Protein AF-A0A2M7YHX3-F1 (afdb_monomer)

pLDDT: mean 90.06, std 4.28, range [70.31, 94.19]

Mean predicted aligned error: 3.86 Å

Radius of gyration: 11.16 Å; Cα contacts (8 Å, |Δi|>4): 80; chains: 1; bounding box: 27×20×26 Å

InterPro domains:
  IPR013545 Type II secretion system protein GspG, C-terminal [PF08334] (8-49)
  IPR045584 Pilin-like [SSF54523] (6-49)

Foldseek 3Di:
DADPNFDADPCRFGWDKDPPDDPDPPDRIKTWACAPVRDPPDPRIDIPD

Organism: NCBI:txid2014289

Structure (mmCIF, N/CA/C/O backbone):
data_AF-A0A2M7YHX3-F1
#
_entry.id   AF-A0A2M7YHX3-F1
#
loop_
_atom_site.group_PDB
_atom_site.id
_atom_site.type_symbol
_atom_site.label_atom_id
_atom_site.label_alt_id
_atom_site.label_comp_id
_atom_site.label_asym_id
_atom_site.label_entity_id
_atom_site.label_seq_id
_atom_site.pdbx_PDB_ins_code
_atom_site.Cartn_x
_atom_site.Cartn_y
_atom_site.Cartn_z
_atom_site.occupancy
_atom_site.B_iso_or_equiv
_atom_site.auth_seq_id
_atom_site.auth_comp_id
_atom_site.auth_asym_id
_atom_site.auth_atom_id
_atom_site.pdbx_PDB_model_num
ATOM 1 N N . ASP A 1 1 ? -9.507 -4.225 10.904 1.00 70.31 1 ASP A N 1
ATOM 2 C CA . ASP A 1 1 ? -10.903 -4.372 11.375 1.00 70.31 1 ASP A CA 1
ATOM 3 C C . ASP A 1 1 ? -11.835 -4.379 10.155 1.00 70.31 1 ASP A C 1
ATOM 5 O O . ASP A 1 1 ? -11.354 -4.118 9.055 1.00 70.31 1 ASP A O 1
ATOM 9 N N . LEU A 1 2 ? -13.112 -4.739 10.285 1.00 79.81 2 LEU A N 1
ATOM 10 C CA . LEU A 1 2 ? -14.096 -4.691 9.194 1.00 79.81 2 LEU A CA 1
ATOM 11 C C . LEU A 1 2 ? -15.123 -3.597 9.490 1.00 79.81 2 LEU A C 1
ATOM 13 O O . LEU A 1 2 ? -15.926 -3.728 10.409 1.00 79.81 2 LEU A O 1
ATOM 17 N N . LYS A 1 3 ? -15.141 -2.536 8.678 1.00 81.31 3 LYS A N 1
ATOM 18 C CA . LYS A 1 3 ? -16.101 -1.431 8.808 1.00 81.31 3 LYS A CA 1
ATOM 19 C C . LYS A 1 3 ? -16.897 -1.308 7.519 1.00 81.31 3 LYS A C 1
ATOM 21 O O . LYS A 1 3 ? -16.333 -1.128 6.446 1.00 81.31 3 LYS A O 1
ATOM 26 N N . ASN A 1 4 ? -18.219 -1.446 7.619 1.00 83.12 4 ASN A N 1
ATOM 27 C CA . ASN A 1 4 ? -19.146 -1.409 6.479 1.00 83.12 4 ASN A CA 1
ATOM 28 C C . ASN A 1 4 ? -18.795 -2.395 5.343 1.00 83.12 4 ASN A C 1
ATOM 30 O O . ASN A 1 4 ? -19.025 -2.103 4.175 1.00 83.12 4 ASN A O 1
ATOM 34 N N . GLY A 1 5 ? -18.226 -3.557 5.682 1.00 84.62 5 GLY A N 1
ATOM 35 C CA . GLY A 1 5 ? -17.798 -4.564 4.702 1.00 84.62 5 GLY A CA 1
ATOM 36 C C . GLY A 1 5 ? -16.432 -4.300 4.060 1.00 84.62 5 GLY A C 1
ATOM 37 O O . GLY A 1 5 ? -15.967 -5.138 3.294 1.00 84.62 5 GLY A O 1
ATOM 38 N N . ASN A 1 6 ? -15.768 -3.195 4.408 1.00 86.19 6 ASN A N 1
ATOM 39 C CA . ASN A 1 6 ? -14.410 -2.893 3.970 1.00 86.19 6 ASN A CA 1
ATOM 40 C C . ASN A 1 6 ? -13.400 -3.306 5.040 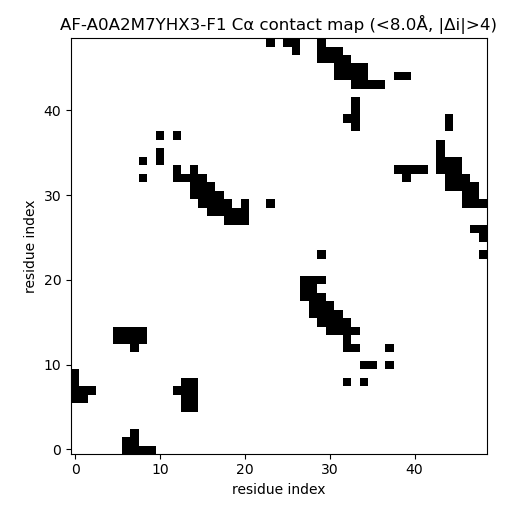1.00 86.19 6 ASN A C 1
ATOM 42 O O . ASN A 1 6 ? -13.621 -3.084 6.235 1.00 86.19 6 ASN A O 1
ATOM 46 N N . PHE A 1 7 ? -12.271 -3.866 4.607 1.00 89.00 7 PHE A N 1
ATOM 47 C CA . PHE A 1 7 ? -11.112 -4.008 5.479 1.00 89.00 7 PHE A CA 1
ATOM 48 C C . PHE A 1 7 ? -10.540 -2.621 5.751 1.00 89.00 7 PHE A C 1
ATOM 50 O O . PHE A 1 7 ? -10.162 -1.907 4.821 1.00 89.00 7 PHE A O 1
ATOM 57 N N . ILE A 1 8 ? -10.487 -2.265 7.028 1.00 92.94 8 ILE A N 1
ATOM 58 C CA . ILE A 1 8 ? -9.885 -1.024 7.497 1.00 92.94 8 ILE A CA 1
ATOM 59 C C . ILE A 1 8 ? -8.614 -1.305 8.288 1.00 92.94 8 ILE A C 1
ATOM 61 O O . ILE A 1 8 ? -8.510 -2.312 9.008 1.00 92.94 8 ILE A O 1
ATOM 65 N N . ASP A 1 9 ? -7.660 -0.404 8.131 1.00 90.56 9 ASP A N 1
ATOM 66 C CA . ASP A 1 9 ? -6.419 -0.361 8.883 1.00 90.56 9 ASP A CA 1
ATOM 67 C C . ASP A 1 9 ? -6.650 0.163 10.321 1.00 90.56 9 ASP A C 1
ATOM 69 O O . ASP A 1 9 ? -7.780 0.513 10.691 1.00 90.56 9 ASP A O 1
ATOM 73 N N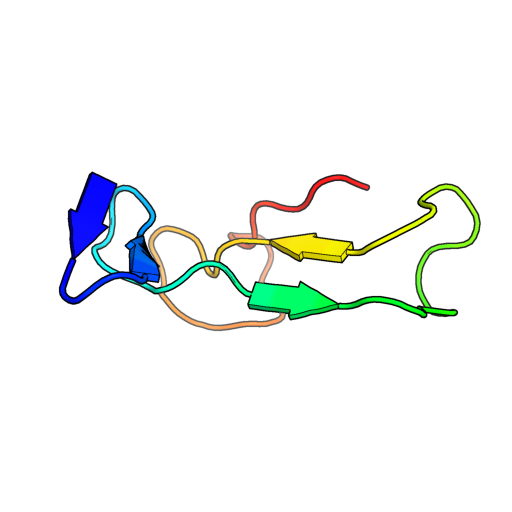 . PRO A 1 10 ? -5.613 0.175 11.180 1.00 91.75 10 PRO A N 1
ATOM 74 C CA . PRO A 1 10 ? -5.722 0.685 12.548 1.00 91.75 10 PRO A CA 1
ATOM 75 C C . PRO A 1 10 ? -6.101 2.170 12.662 1.00 91.75 10 PRO A C 1
ATOM 77 O O . PRO A 1 10 ? -6.498 2.600 13.743 1.00 91.75 10 PRO A O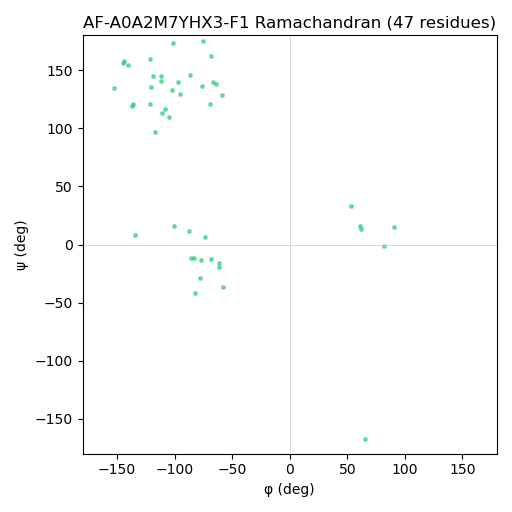 1
ATOM 80 N N . TRP A 1 11 ? -5.989 2.940 11.578 1.00 91.19 11 TRP A N 1
ATOM 81 C CA . TRP A 1 11 ? -6.299 4.371 11.515 1.00 91.19 11 TRP A CA 1
ATOM 82 C C . TRP A 1 11 ? -7.677 4.637 10.894 1.00 91.19 11 TRP A C 1
ATOM 84 O O . TRP A 1 11 ? -7.997 5.762 10.521 1.00 91.19 11 TRP A O 1
ATOM 94 N N . GLU A 1 12 ? -8.518 3.602 10.816 1.00 90.19 12 GLU A N 1
ATOM 95 C CA . GLU A 1 12 ? -9.860 3.632 10.227 1.00 90.19 12 GLU A CA 1
ATOM 96 C C . GLU A 1 12 ? -9.899 3.995 8.733 1.00 90.19 12 GLU A C 1
ATOM 98 O O . GLU A 1 12 ? -10.972 4.282 8.189 1.00 90.19 12 GLU A O 1
ATOM 103 N N . CYS A 1 13 ? -8.759 3.925 8.049 1.00 90.12 13 CYS A N 1
ATOM 10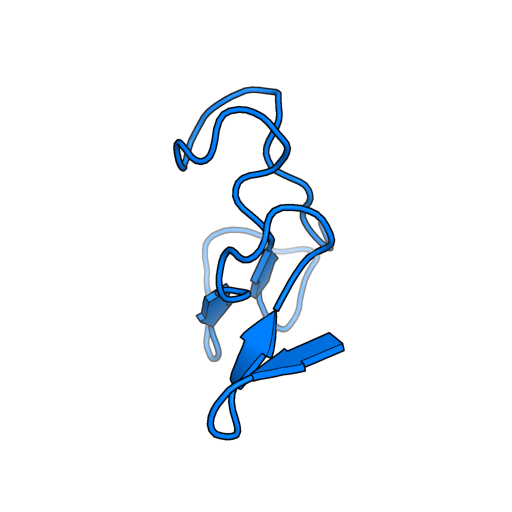4 C CA . CYS A 1 13 ? -8.670 4.088 6.609 1.00 90.12 13 CYS A CA 1
ATOM 105 C C . CYS A 1 13 ? -8.901 2.743 5.911 1.00 90.12 13 CYS A C 1
ATOM 107 O O . CYS A 1 13 ? -8.584 1.673 6.428 1.00 90.12 13 CYS A O 1
ATOM 109 N N . SER A 1 14 ? -9.528 2.774 4.733 1.00 91.50 14 SER A N 1
ATOM 110 C CA . SER A 1 14 ? -9.762 1.549 3.959 1.00 91.50 14 SER A CA 1
ATOM 111 C C . SER A 1 14 ? -8.469 1.105 3.286 1.00 91.50 14 SER A C 1
ATOM 113 O O . SER A 1 14 ? -7.783 1.926 2.680 1.00 91.50 14 SER A O 1
ATOM 115 N N . TYR A 1 15 ? -8.175 -0.194 3.330 1.00 91.38 15 TYR A N 1
ATOM 116 C CA . TYR A 1 15 ? -7.088 -0.742 2.524 1.00 91.38 15 TYR A CA 1
ATOM 117 C C . TYR A 1 15 ? -7.405 -0.590 1.037 1.00 91.38 15 TYR A C 1
ATOM 119 O O . TYR A 1 15 ? -8.521 -0.860 0.586 1.00 91.38 15 TYR A O 1
ATOM 127 N N . SER A 1 16 ? -6.392 -0.215 0.268 1.00 91.94 16 SER A N 1
ATOM 128 C CA . SER A 1 16 ? -6.470 -0.149 -1.183 1.00 91.94 16 SER A CA 1
ATOM 129 C C . SER A 1 16 ? -5.940 -1.439 -1.784 1.00 91.94 16 SER A C 1
ATOM 131 O O . SER A 1 16 ? -4.847 -1.885 -1.447 1.00 91.94 16 SER A O 1
ATOM 133 N N . TYR A 1 17 ? -6.717 -2.038 -2.684 1.00 92.38 17 TYR A N 1
ATOM 134 C CA . TYR A 1 17 ? -6.357 -3.264 -3.389 1.00 92.38 17 TYR A CA 1
ATOM 135 C C . TYR A 1 17 ? -6.335 -3.030 -4.897 1.00 92.38 17 TYR A C 1
ATOM 137 O O . TYR A 1 17 ? -7.264 -2.441 -5.453 1.00 92.38 17 TYR A O 1
ATOM 145 N N . LYS A 1 18 ? -5.304 -3.543 -5.573 1.00 93.69 18 LYS A N 1
ATOM 146 C CA . LYS A 1 18 ? -5.166 -3.457 -7.027 1.00 93.69 18 LYS A CA 1
ATOM 147 C C . LYS A 1 18 ? -4.725 -4.786 -7.622 1.00 93.69 18 LYS A C 1
ATOM 149 O O . LYS A 1 18 ? -3.643 -5.295 -7.330 1.00 93.69 18 LYS A O 1
ATOM 154 N N . TYR A 1 19 ? -5.555 -5.311 -8.515 1.00 92.50 19 TYR A N 1
ATOM 155 C CA . TYR A 1 19 ? -5.229 -6.432 -9.384 1.00 92.50 19 TYR A CA 1
ATOM 156 C C . TYR A 1 19 ? -6.052 -6.341 -10.680 1.00 92.50 19 TYR A C 1
ATOM 158 O O . TYR A 1 19 ? -7.261 -6.111 -10.601 1.00 92.50 19 TYR A O 1
ATOM 166 N N . PRO A 1 20 ? -5.449 -6.551 -11.863 1.00 93.56 20 PRO A N 1
ATOM 167 C CA . PRO A 1 20 ? -4.011 -6.696 -12.100 1.00 93.56 20 PRO A CA 1
ATOM 168 C C . PRO A 1 20 ? -3.253 -5.377 -11.861 1.00 93.56 20 PRO A C 1
ATOM 170 O O . PRO A 1 20 ? -3.846 -4.299 -11.831 1.00 93.56 20 PRO A O 1
ATOM 173 N N . GLN A 1 21 ? -1.936 -5.463 -11.685 1.00 92.56 21 GLN A N 1
ATOM 174 C CA . GLN A 1 21 ? -1.069 -4.309 -11.440 1.00 92.56 21 GLN A CA 1
ATOM 175 C C . GLN A 1 21 ? 0.256 -4.462 -12.205 1.00 92.56 21 GLN A C 1
ATOM 177 O O . GLN A 1 21 ? 0.660 -5.583 -12.514 1.00 92.56 21 GLN A O 1
ATOM 182 N N . SER A 1 22 ? 0.917 -3.348 -12.518 1.00 92.69 22 SER A N 1
ATOM 183 C CA . SER A 1 22 ? 2.186 -3.321 -13.265 1.00 92.69 22 SER A CA 1
ATOM 184 C C . SER A 1 22 ? 3.241 -2.390 -12.657 1.00 92.69 22 SER A C 1
ATOM 186 O O . SER A 1 22 ? 4.252 -2.115 -13.294 1.00 92.69 22 SER A O 1
ATOM 188 N N . GLU A 1 23 ? 2.980 -1.856 -11.468 1.00 91.44 23 GLU A N 1
ATOM 189 C CA . GLU A 1 23 ? 3.833 -0.885 -10.777 1.00 91.44 23 GLU A CA 1
ATOM 190 C C . GLU A 1 23 ? 4.970 -1.586 -10.028 1.00 91.44 23 GLU A C 1
ATOM 192 O O . GLU A 1 23 ? 6.120 -1.163 -10.115 1.00 91.44 23 GLU A O 1
ATOM 197 N N . HIS A 1 24 ? 4.671 -2.711 -9.371 1.00 90.31 24 HIS A N 1
ATOM 198 C CA . HIS A 1 24 ? 5.634 -3.465 -8.567 1.00 90.31 24 HIS A CA 1
ATOM 199 C C . HIS A 1 24 ? 5.849 -4.860 -9.144 1.00 90.31 24 HIS A C 1
ATOM 201 O O . HIS A 1 24 ? 5.078 -5.779 -8.890 1.00 90.31 24 HIS A O 1
ATOM 207 N N . LEU A 1 25 ? 6.901 -5.035 -9.946 1.00 89.75 25 LEU A N 1
ATOM 208 C CA . LEU A 1 25 ? 7.146 -6.275 -10.704 1.00 89.75 25 LEU A CA 1
ATOM 209 C C . LEU A 1 25 ? 7.347 -7.526 -9.824 1.00 89.75 25 LEU A C 1
ATOM 211 O O . LEU A 1 25 ? 7.212 -8.645 -10.313 1.00 89.75 25 LEU A O 1
ATOM 215 N N . ASN A 1 26 ? 7.676 -7.345 -8.544 1.00 90.81 26 ASN A N 1
ATOM 216 C CA . ASN A 1 26 ? 7.847 -8.403 -7.546 1.00 90.81 26 ASN A CA 1
ATOM 217 C C . ASN A 1 26 ? 6.536 -8.832 -6.862 1.00 90.81 26 ASN A C 1
ATOM 219 O O . ASN A 1 26 ? 6.525 -9.855 -6.180 1.00 90.81 26 ASN A O 1
ATOM 223 N N . ALA A 1 27 ? 5.441 -8.090 -7.041 1.00 92.00 27 ALA A N 1
ATOM 224 C CA . ALA A 1 27 ? 4.149 -8.385 -6.436 1.00 92.00 27 ALA A CA 1
ATOM 225 C C . ALA A 1 27 ? 3.128 -8.797 -7.508 1.00 92.00 27 ALA A C 1
ATOM 227 O O . ALA A 1 27 ? 3.067 -8.225 -8.589 1.00 92.00 27 ALA A O 1
ATOM 228 N N . ALA A 1 28 ? 2.276 -9.786 -7.237 1.00 93.25 28 ALA A N 1
ATOM 229 C CA . ALA A 1 28 ? 1.198 -10.138 -8.172 1.00 93.25 28 ALA A CA 1
ATOM 230 C C . ALA A 1 28 ? 0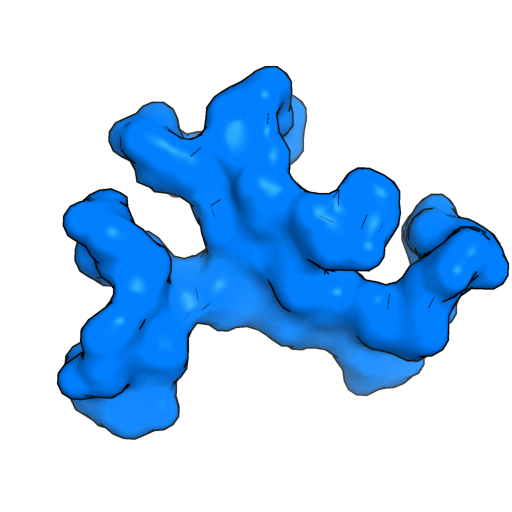.017 -9.151 -8.096 1.00 93.25 28 ALA A C 1
ATOM 232 O O . ALA A 1 28 ? -0.688 -8.936 -9.079 1.00 93.25 28 ALA A O 1
ATOM 233 N N . TYR A 1 29 ? -0.188 -8.559 -6.922 1.00 93.81 29 TYR A N 1
ATOM 234 C CA . TYR A 1 29 ? -1.239 -7.603 -6.591 1.00 93.81 29 TYR A CA 1
ATOM 235 C C . TYR A 1 29 ? -0.674 -6.560 -5.626 1.00 93.81 29 TYR A C 1
ATOM 237 O O . TYR A 1 29 ? 0.299 -6.838 -4.920 1.00 93.81 29 TYR A O 1
ATOM 245 N N . LEU A 1 30 ? -1.312 -5.394 -5.578 1.00 93.44 30 LEU A N 1
ATOM 246 C CA . LEU A 1 30 ? -1.011 -4.367 -4.586 1.00 93.44 30 LEU A CA 1
ATOM 247 C C . LEU A 1 30 ? -2.080 -4.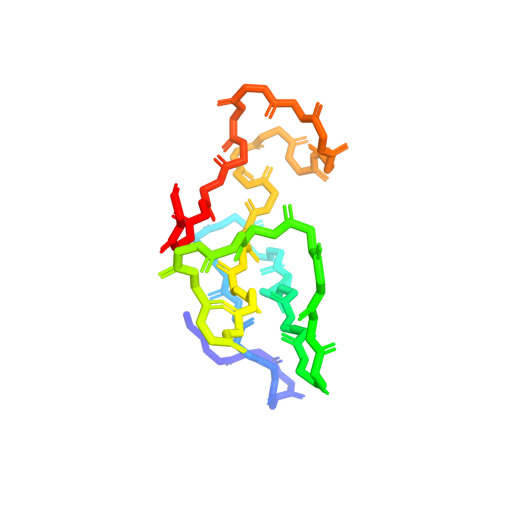398 -3.504 1.00 93.44 30 LEU A C 1
ATOM 249 O O . LEU A 1 30 ? -3.273 -4.447 -3.807 1.00 93.44 30 LEU A O 1
ATOM 253 N N . LEU A 1 31 ? -1.643 -4.368 -2.255 1.00 93.81 31 LEU A N 1
ATOM 254 C CA . LEU A 1 31 ? -2.467 -4.136 -1.085 1.00 93.81 31 LEU A CA 1
ATOM 255 C C . LEU A 1 31 ? -1.707 -3.176 -0.172 1.00 93.81 31 LEU A C 1
ATOM 257 O O . LEU A 1 31 ? -0.603 -3.503 0.264 1.00 93.81 31 LEU A O 1
ATOM 261 N N . TYR A 1 32 ? -2.287 -2.011 0.100 1.00 93.81 32 TYR A N 1
ATOM 262 C CA . TYR A 1 32 ? -1.634 -0.981 0.905 1.00 93.81 32 TYR A CA 1
ATOM 263 C C . TYR A 1 32 ? -2.613 -0.197 1.787 1.00 93.81 32 TYR A C 1
ATOM 265 O O . TYR A 1 32 ? -3.815 -0.140 1.510 1.00 93.81 32 TYR A O 1
ATOM 273 N N . SER A 1 33 ? -2.089 0.375 2.869 1.00 94.19 33 SER A N 1
ATOM 274 C CA . SER A 1 33 ? -2.757 1.307 3.787 1.00 94.19 33 SER A CA 1
ATOM 275 C C . SER A 1 33 ? -2.009 2.635 3.767 1.00 94.19 33 SER A C 1
ATOM 277 O O . SER A 1 33 ? -0.783 2.630 3.682 1.00 94.19 33 SER A O 1
ATOM 279 N N . ASN A 1 34 ? -2.748 3.740 3.891 1.00 93.06 34 ASN A N 1
ATOM 280 C CA . ASN A 1 34 ? -2.189 5.094 3.932 1.00 93.06 34 ASN A CA 1
ATOM 281 C C . ASN A 1 34 ? -1.496 5.424 5.268 1.00 93.06 34 ASN A C 1
ATOM 283 O O . ASN A 1 34 ? -1.180 6.577 5.525 1.00 93.06 34 ASN A O 1
ATOM 287 N N . GLY A 1 35 ? -1.359 4.454 6.174 1.00 92.44 35 GLY A N 1
ATOM 288 C CA . GLY A 1 35 ? -0.662 4.675 7.429 1.00 92.44 35 GLY A CA 1
ATOM 289 C C . GLY A 1 35 ? -1.341 5.682 8.375 1.00 92.44 35 GLY A C 1
ATOM 290 O O . GLY A 1 35 ? -2.509 6.054 8.204 1.00 92.44 35 GLY A O 1
ATOM 291 N N . PRO A 1 36 ? -0.608 6.105 9.418 1.00 93.31 36 PRO A N 1
ATOM 292 C CA . PRO A 1 36 ? -1.051 7.107 10.384 1.00 93.31 36 PRO A CA 1
ATOM 293 C C . PRO A 1 36 ? -1.417 8.470 9.797 1.00 93.31 36 PRO A C 1
ATOM 295 O O . PRO A 1 36 ? -2.330 9.118 10.317 1.00 93.31 36 PRO A O 1
ATOM 298 N N . ASP A 1 37 ? -0.698 8.931 8.771 1.00 92.12 37 ASP A N 1
ATOM 299 C CA . ASP A 1 37 ? -0.918 10.254 8.177 1.00 92.12 37 ASP A CA 1
ATOM 300 C C . ASP A 1 37 ? -2.152 10.311 7.257 1.00 92.12 37 ASP A C 1
ATOM 302 O O . ASP A 1 37 ? -2.651 11.400 6.964 1.00 92.12 37 ASP A O 1
ATOM 306 N N . MET A 1 38 ? -2.692 9.143 6.884 1.00 89.31 38 MET A N 1
ATOM 307 C CA . MET A 1 38 ? -3.844 8.951 6.001 1.00 89.31 38 MET A CA 1
ATOM 308 C C . MET A 1 38 ? -3.643 9.496 4.576 1.00 89.31 38 MET A C 1
ATOM 310 O O . MET A 1 38 ? -4.611 9.589 3.808 1.00 89.31 38 MET A O 1
ATOM 314 N N . ILE A 1 39 ? -2.411 9.826 4.182 1.00 89.44 39 ILE A N 1
ATOM 315 C CA . ILE A 1 39 ? -2.076 10.410 2.884 1.00 89.44 39 ILE A CA 1
ATOM 316 C C . ILE A 1 39 ? -1.347 9.366 2.045 1.00 89.44 39 ILE A C 1
ATOM 318 O O . ILE A 1 39 ? -0.232 8.974 2.340 1.00 89.44 39 ILE A O 1
ATOM 322 N N . PHE A 1 40 ? -1.957 8.982 0.927 1.00 87.38 40 PHE A N 1
ATOM 323 C CA . PHE A 1 40 ? -1.309 8.084 -0.024 1.00 87.38 40 PHE A CA 1
ATOM 324 C C . PHE A 1 40 ? -0.095 8.739 -0.701 1.0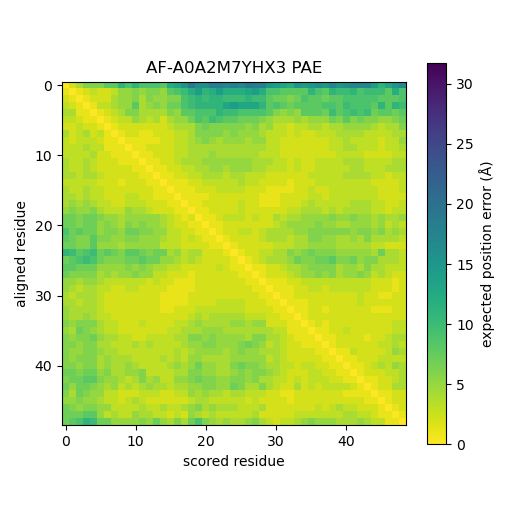0 87.38 40 PHE A C 1
ATOM 326 O O . PHE A 1 40 ? -0.163 9.888 -1.152 1.00 87.38 40 PHE A O 1
ATOM 333 N N . GLY A 1 41 ? 0.969 7.962 -0.873 1.00 85.00 41 GLY A N 1
ATOM 334 C CA . GLY A 1 41 ? 2.207 8.329 -1.551 1.00 85.00 41 GLY A CA 1
ATOM 335 C C . GLY A 1 41 ? 3.266 8.922 -0.624 1.00 85.00 41 GLY A C 1
ATOM 336 O O . GLY A 1 41 ? 4.200 9.560 -1.118 1.00 85.00 41 GLY A O 1
ATOM 337 N N . THR A 1 42 ? 3.115 8.763 0.691 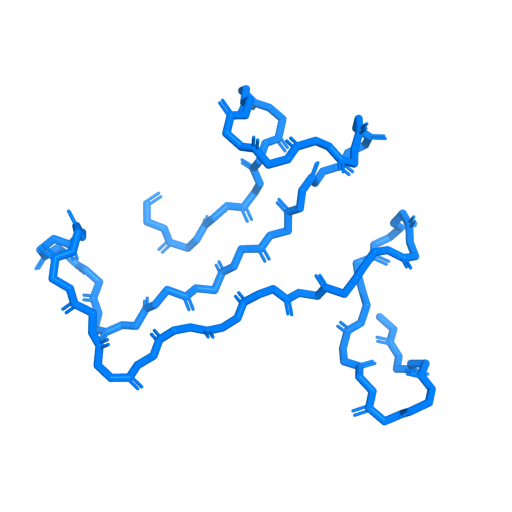1.00 89.88 42 THR A N 1
ATOM 338 C CA . THR A 1 42 ? 4.094 9.207 1.690 1.00 89.88 42 THR A CA 1
ATOM 339 C C . THR A 1 42 ? 4.932 8.031 2.192 1.00 89.88 42 THR A C 1
ATOM 341 O O . THR A 1 42 ? 4.702 6.873 1.851 1.00 89.88 42 THR A O 1
ATOM 344 N N . GLU A 1 43 ? 5.952 8.327 2.998 1.00 90.19 43 GLU A N 1
ATOM 345 C CA . GLU A 1 43 ? 6.789 7.294 3.624 1.00 90.19 43 GLU A CA 1
ATOM 346 C C . GLU A 1 43 ? 6.036 6.469 4.686 1.00 90.19 43 GLU A C 1
ATOM 348 O O . GLU A 1 43 ? 6.539 5.428 5.107 1.00 90.19 43 GLU A O 1
ATOM 353 N N . ASP A 1 44 ? 4.852 6.923 5.107 1.00 89.69 44 ASP A N 1
ATOM 354 C CA . ASP A 1 44 ? 4.006 6.265 6.110 1.00 89.69 44 ASP A CA 1
ATOM 355 C C . ASP A 1 44 ? 3.128 5.152 5.503 1.00 89.69 44 ASP A C 1
ATOM 357 O O . ASP A 1 44 ? 2.557 4.347 6.246 1.00 89.69 44 ASP A O 1
ATOM 361 N N . ASP A 1 45 ? 3.043 5.073 4.167 1.00 90.00 45 ASP A N 1
ATOM 362 C CA . ASP A 1 45 ? 2.307 4.028 3.459 1.00 90.00 45 ASP A CA 1
ATOM 363 C C . ASP A 1 45 ? 2.838 2.634 3.823 1.00 90.00 45 ASP A C 1
ATOM 365 O O . ASP A 1 45 ? 4.025 2.318 3.692 1.00 90.00 45 ASP A O 1
ATOM 369 N N . ILE A 1 46 ? 1.928 1.741 4.209 1.00 92.19 46 ILE A N 1
ATOM 370 C CA . ILE A 1 46 ? 2.255 0.347 4.513 1.00 92.19 46 ILE A CA 1
ATOM 371 C C . ILE A 1 46 ? 1.773 -0.524 3.365 1.00 92.19 46 ILE A C 1
ATOM 373 O O . ILE A 1 46 ? 0.570 -0.731 3.190 1.00 92.19 46 ILE A O 1
ATOM 377 N N . ALA A 1 47 ? 2.724 -1.066 2.612 1.00 91.44 47 ALA A N 1
ATOM 378 C CA . ALA A 1 47 ? 2.490 -1.810 1.386 1.00 91.44 47 ALA A CA 1
ATOM 379 C C . ALA A 1 47 ? 3.049 -3.242 1.437 1.00 91.44 47 ALA A C 1
ATOM 381 O O . ALA A 1 47 ? 3.922 -3.567 2.240 1.00 91.44 47 ALA A O 1
ATOM 382 N N . ASN A 1 48 ? 2.534 -4.122 0.572 1.00 90.19 48 ASN A N 1
ATOM 383 C CA . ASN A 1 48 ? 2.953 -5.526 0.491 1.00 90.19 48 ASN A CA 1
ATOM 384 C C . ASN A 1 48 ? 4.160 -5.786 -0.433 1.00 90.19 48 ASN A C 1
ATOM 386 O O . ASN A 1 48 ? 4.407 -6.949 -0.771 1.00 90.19 48 ASN A O 1
ATOM 390 N N . TRP A 1 49 ? 4.860 -4.742 -0.874 1.00 87.44 49 TRP A N 1
ATOM 391 C CA . TRP A 1 49 ? 5.994 -4.817 -1.798 1.00 87.44 49 TRP A CA 1
ATOM 392 C C . TRP A 1 49 ? 7.231 -4.108 -1.260 1.00 87.44 49 TRP A C 1
ATOM 394 O O . TRP A 1 49 ? 7.086 -3.239 -0.373 1.00 87.44 49 TRP A O 1
#

Sequence (49 aa):
DLKNGNFIDPWECSYSYKYPQSEHLNAAYLLYSNGPDMIFGTEDDIANW

Secondary structure (DSSP, 8-state):
-EETTEEB-TTSPBPEEESS--S-TT-SSEEEE-TTTT-TTSTT-EE--

Solvent-accessible surface area (backbone atoms only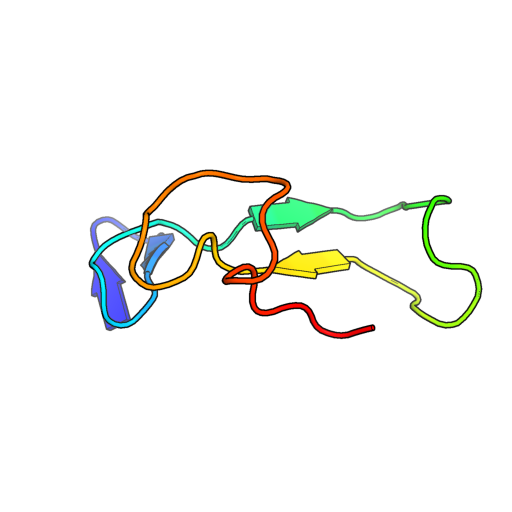 — not comparable to full-atom values): 3161 Å² total; per-residue (Å²): 92,77,57,97,86,38,56,24,48,100,72,73,45,65,53,47,76,38,74,84,62,82,86,52,90,92,38,79,53,49,48,33,35,32,36,89,81,64,45,79,91,48,93,57,41,48,59,79,116

Nearest PDB structures (foldseek):
  3g20-assembly1_A  TM=8.114E-01  e=1.710E-02  Escherichia coli O157:H7
  3g20-assembly2_B  TM=8.166E-01  e=2.692E-02  Escherichia coli O157:H7
  5o2y-assembly1_A  TM=7.021E-01  e=1.196E-01  Klebsiella oxytoca